Protein AF-A0A950M8M9-F1 (afdb_monomer_lite)

pLDDT: mean 78.22, std 18.94, range [41.22, 97.81]

Structure (mmCIF, N/CA/C/O backbone):
data_AF-A0A950M8M9-F1
#
_entry.id   AF-A0A950M8M9-F1
#
loop_
_atom_site.group_PDB
_atom_site.id
_atom_site.type_symbol
_atom_site.label_atom_id
_atom_site.label_alt_id
_atom_site.label_comp_id
_atom_site.label_asym_id
_atom_site.label_entity_id
_atom_site.label_seq_id
_atom_site.pdbx_PDB_ins_code
_atom_site.Cartn_x
_atom_site.Cartn_y
_atom_site.Cartn_z
_atom_site.occupancy
_atom_site.B_iso_or_equiv
_atom_site.auth_seq_id
_atom_site.auth_comp_id
_atom_site.auth_asym_id
_atom_site.auth_atom_id
_atom_site.pdbx_PDB_model_num
ATOM 1 N N . MET A 1 1 ? 19.172 -40.906 11.859 1.00 45.56 1 MET A N 1
ATOM 2 C CA . MET A 1 1 ? 19.067 -40.895 10.385 1.00 45.56 1 MET A CA 1
ATOM 3 C C . MET A 1 1 ? 17.921 -39.959 10.036 1.00 45.56 1 MET A C 1
ATOM 5 O O . MET A 1 1 ? 16.777 -40.382 10.096 1.00 45.56 1 MET A O 1
ATOM 9 N N . SER A 1 2 ? 18.208 -38.670 9.839 1.00 48.84 2 SER A N 1
ATOM 10 C CA . SER A 1 2 ? 17.174 -37.651 9.613 1.00 48.84 2 SER A CA 1
ATOM 11 C C . SER A 1 2 ? 16.866 -37.535 8.125 1.00 48.84 2 SER A C 1
ATOM 13 O O . SER A 1 2 ? 17.740 -37.209 7.325 1.00 48.84 2 SER A O 1
ATOM 15 N N . ASP A 1 3 ? 15.616 -37.838 7.804 1.00 55.12 3 ASP A N 1
ATOM 16 C CA . ASP A 1 3 ? 14.976 -37.779 6.496 1.00 55.12 3 ASP A CA 1
ATOM 17 C C . ASP A 1 3 ? 14.956 -36.330 5.967 1.00 55.12 3 ASP A C 1
ATOM 19 O O . ASP A 1 3 ? 14.209 -35.478 6.456 1.00 55.12 3 ASP A O 1
ATOM 23 N N . ARG A 1 4 ? 15.836 -36.016 5.005 1.00 55.81 4 ARG A N 1
ATOM 24 C CA . ARG A 1 4 ? 15.798 -34.750 4.257 1.00 55.81 4 ARG A CA 1
ATOM 25 C C . ARG A 1 4 ? 14.745 -34.887 3.162 1.00 55.81 4 ARG A C 1
ATOM 27 O O . ARG A 1 4 ? 15.031 -35.415 2.090 1.00 55.81 4 ARG A O 1
ATOM 34 N N . ARG A 1 5 ? 13.538 -34.377 3.418 1.00 61.66 5 ARG A N 1
ATOM 35 C CA . ARG A 1 5 ? 12.514 -34.238 2.375 1.00 61.66 5 ARG A CA 1
ATOM 36 C C . ARG A 1 5 ? 13.047 -33.347 1.243 1.00 61.66 5 ARG A C 1
ATOM 38 O O . ARG A 1 5 ? 13.555 -32.263 1.535 1.00 61.66 5 ARG A O 1
ATOM 45 N N . PRO A 1 6 ? 12.934 -33.763 -0.027 1.00 54.03 6 PRO A N 1
ATOM 46 C CA . PRO A 1 6 ? 13.354 -32.941 -1.151 1.00 54.03 6 PRO A CA 1
ATOM 47 C C . PRO A 1 6 ? 12.469 -31.694 -1.246 1.00 54.03 6 PRO A C 1
ATOM 49 O O . PRO A 1 6 ? 11.240 -31.780 -1.246 1.00 54.03 6 PRO A O 1
ATOM 52 N N . VAL A 1 7 ? 13.111 -30.528 -1.308 1.00 59.25 7 VAL A N 1
ATOM 53 C CA . VAL A 1 7 ? 12.453 -29.237 -1.535 1.00 59.25 7 VAL A CA 1
ATOM 54 C C . VAL A 1 7 ? 12.008 -29.195 -3.003 1.00 59.25 7 VAL A C 1
ATOM 56 O O . VAL A 1 7 ? 12.830 -29.489 -3.876 1.00 59.25 7 VAL A O 1
ATOM 59 N N . PRO A 1 8 ? 10.738 -28.884 -3.319 1.00 47.56 8 PRO A N 1
ATOM 60 C CA . PRO A 1 8 ? 10.288 -28.813 -4.703 1.00 47.56 8 PRO A CA 1
ATOM 61 C C . PRO A 1 8 ? 11.078 -27.736 -5.453 1.00 47.56 8 PRO A C 1
ATOM 63 O O . PRO A 1 8 ? 11.063 -26.561 -5.090 1.00 47.56 8 PRO A O 1
ATOM 66 N N . ARG A 1 9 ? 11.782 -28.154 -6.508 1.00 51.91 9 ARG A N 1
ATOM 67 C CA . ARG A 1 9 ? 12.525 -27.264 -7.399 1.00 51.91 9 ARG A CA 1
ATOM 68 C C . ARG A 1 9 ? 11.521 -26.494 -8.253 1.00 51.91 9 ARG A C 1
ATOM 70 O O . ARG A 1 9 ? 10.929 -27.061 -9.169 1.00 51.91 9 ARG A O 1
ATOM 77 N N . VAL A 1 10 ? 11.316 -25.217 -7.947 1.00 59.50 10 VAL A N 1
ATOM 78 C CA . VAL A 1 10 ? 10.597 -24.309 -8.846 1.00 59.50 10 VAL A CA 1
ATOM 79 C C . VAL A 1 10 ? 11.513 -24.078 -10.045 1.00 59.50 10 VAL A C 1
ATOM 81 O O . VAL A 1 10 ? 12.556 -23.442 -9.926 1.00 59.50 10 VAL A O 1
ATOM 84 N N . LEU A 1 11 ? 11.177 -24.671 -11.190 1.00 47.56 11 LEU A N 1
ATOM 85 C CA . LEU A 1 11 ? 11.846 -24.348 -12.448 1.00 47.56 11 LEU A CA 1
ATOM 86 C C . LEU A 1 11 ? 11.566 -22.872 -12.776 1.00 47.56 11 LEU A C 1
ATOM 88 O O . LEU A 1 11 ? 10.426 -22.436 -12.566 1.00 47.56 11 LEU A O 1
ATOM 92 N N . PRO A 1 12 ? 12.544 -22.109 -13.303 1.00 47.09 12 PRO A N 1
ATOM 93 C CA . PRO A 1 12 ? 12.271 -20.792 -13.858 1.00 47.09 12 PRO A CA 1
ATOM 94 C C . PRO A 1 12 ? 11.273 -20.986 -14.999 1.00 47.09 12 PRO A C 1
ATOM 96 O O . PRO A 1 12 ? 11.598 -21.489 -16.071 1.00 47.09 12 PRO A O 1
ATOM 99 N N . SER A 1 13 ? 10.012 -20.696 -14.704 1.00 47.84 13 SER A N 1
ATOM 100 C CA . SER A 1 13 ? 8.942 -20.717 -15.686 1.00 47.84 13 SER A CA 1
ATOM 101 C C . SER A 1 13 ? 9.131 -19.455 -16.507 1.00 47.84 13 SER A C 1
ATOM 103 O O . SER A 1 13 ? 9.249 -18.381 -15.915 1.00 47.84 13 SER A O 1
ATOM 105 N N . GLU A 1 14 ? 9.174 -19.560 -17.837 1.00 45.06 14 GLU A N 1
ATOM 106 C CA . GLU A 1 14 ? 9.050 -18.357 -18.659 1.00 45.06 14 GLU A CA 1
ATOM 107 C C . GLU A 1 14 ? 7.823 -17.578 -18.174 1.00 45.06 14 GLU A C 1
ATOM 109 O O . GLU A 1 14 ? 6.815 -18.215 -17.829 1.00 45.06 14 GLU A O 1
ATOM 114 N N . PRO A 1 15 ? 7.909 -16.240 -18.054 1.00 54.56 15 PRO A N 1
ATOM 115 C CA . PRO A 1 15 ? 6.780 -15.446 -17.610 1.00 54.56 15 PRO A CA 1
ATOM 116 C C . PRO A 1 15 ? 5.612 -15.782 -18.530 1.00 54.56 15 PRO A C 1
ATOM 118 O O . PRO A 1 15 ? 5.619 -15.459 -19.717 1.00 54.56 15 PRO A O 1
ATOM 121 N N . ARG A 1 16 ? 4.631 -16.518 -17.991 1.00 56.56 16 ARG A N 1
ATOM 122 C CA . ARG A 1 16 ? 3.410 -16.838 -18.727 1.00 56.56 16 ARG A CA 1
ATOM 123 C C . ARG A 1 16 ? 2.839 -15.503 -19.182 1.00 56.56 16 ARG A C 1
ATOM 125 O O . ARG A 1 16 ? 2.869 -14.554 -18.406 1.00 56.56 16 ARG A O 1
ATOM 132 N N . ALA A 1 17 ? 2.323 -15.418 -20.402 1.00 56.09 17 ALA A N 1
ATOM 133 C CA . ALA A 1 17 ? 1.726 -14.179 -20.904 1.00 56.09 17 ALA A CA 1
ATOM 134 C C . ALA A 1 17 ? 0.683 -13.591 -19.920 1.00 56.09 17 ALA A C 1
ATOM 136 O O . ALA A 1 17 ? 0.549 -12.375 -19.810 1.00 56.09 17 ALA A O 1
ATOM 137 N N . ASP A 1 18 ? 0.038 -14.454 -19.126 1.00 59.06 18 ASP A N 1
ATOM 138 C CA . ASP A 1 18 ? -0.883 -14.095 -18.042 1.00 59.06 18 ASP A CA 1
ATOM 139 C C . ASP A 1 18 ? -0.217 -13.338 -16.875 1.00 59.06 18 ASP A C 1
ATOM 141 O O . ASP A 1 18 ? -0.842 -12.490 -16.243 1.00 59.06 18 ASP A O 1
ATOM 145 N N . ALA A 1 19 ? 1.060 -13.607 -16.584 1.00 66.31 19 ALA A N 1
ATOM 146 C CA . ALA A 1 19 ? 1.814 -12.945 -15.521 1.00 66.31 19 ALA A CA 1
ATOM 147 C C . ALA A 1 19 ? 2.061 -11.460 -15.822 1.00 66.31 19 ALA A C 1
ATOM 149 O O . ALA A 1 19 ? 2.111 -10.663 -14.891 1.00 66.31 19 ALA A O 1
ATOM 150 N N . LEU A 1 20 ? 2.147 -11.075 -17.101 1.00 71.94 20 LEU A N 1
ATOM 151 C CA . LEU A 1 20 ? 2.327 -9.677 -17.515 1.00 71.94 20 LEU A CA 1
ATOM 152 C C . LEU A 1 20 ? 1.118 -8.790 -17.172 1.00 71.94 20 LEU A C 1
ATOM 154 O O . LEU A 1 20 ? 1.238 -7.574 -17.177 1.00 71.94 20 LEU A O 1
ATOM 158 N N . HIS A 1 21 ? -0.034 -9.384 -16.849 1.00 85.12 21 HIS A N 1
ATOM 159 C CA . HIS A 1 21 ? -1.262 -8.670 -16.486 1.00 85.12 21 HIS A CA 1
ATOM 160 C C . HIS A 1 21 ? -1.765 -9.055 -15.091 1.00 85.12 21 HIS A C 1
ATOM 162 O O . HIS A 1 21 ? -2.944 -8.878 -14.780 1.00 85.12 21 HIS A O 1
ATOM 168 N N . ALA A 1 22 ? -0.891 -9.594 -14.237 1.00 88.12 22 ALA A N 1
ATOM 169 C CA . ALA A 1 22 ? -1.270 -10.080 -12.912 1.00 88.12 22 ALA A CA 1
ATOM 170 C C . ALA A 1 22 ? -1.925 -9.002 -12.024 1.00 88.12 22 ALA A C 1
ATOM 172 O O . ALA A 1 22 ? -2.677 -9.343 -11.109 1.00 88.12 22 ALA A O 1
ATOM 173 N N . LEU A 1 23 ? -1.664 -7.718 -12.296 1.00 91.69 23 LEU A N 1
ATOM 174 C CA . LEU A 1 23 ? -2.236 -6.575 -11.582 1.00 91.69 23 LEU A CA 1
ATOM 175 C C . LEU A 1 23 ? -3.214 -5.758 -12.439 1.00 91.69 23 LEU A C 1
ATOM 177 O O . LEU A 1 23 ? -3.586 -4.657 -12.041 1.00 91.69 23 LEU A O 1
ATOM 181 N N . ALA A 1 24 ? -3.669 -6.283 -13.580 1.00 93.94 24 ALA A N 1
ATOM 182 C CA . ALA A 1 24 ? -4.612 -5.583 -14.445 1.00 93.94 24 ALA A CA 1
ATOM 183 C C . ALA A 1 24 ? -5.868 -5.131 -13.679 1.00 93.94 24 ALA A C 1
ATOM 185 O O . ALA A 1 24 ? -6.573 -5.937 -13.066 1.00 93.94 24 ALA A O 1
ATOM 186 N N . GLY A 1 25 ? -6.135 -3.822 -13.718 1.00 93.44 25 GLY A N 1
ATOM 187 C CA . GLY A 1 25 ? -7.275 -3.200 -13.038 1.00 93.44 25 GLY A CA 1
ATOM 188 C C . GLY A 1 25 ? -7.130 -3.071 -11.519 1.00 93.44 25 GLY A C 1
ATOM 189 O O . GLY A 1 25 ? -8.125 -2.796 -10.854 1.00 93.44 25 GLY A O 1
ATOM 190 N N . ARG A 1 26 ? -5.928 -3.285 -10.963 1.00 96.00 26 ARG A N 1
ATOM 191 C CA . ARG A 1 26 ? -5.645 -3.125 -9.529 1.00 96.00 26 ARG A CA 1
ATOM 192 C C . ARG A 1 26 ? -5.020 -1.774 -9.227 1.00 96.00 26 ARG A C 1
ATOM 194 O O . ARG A 1 26 ? -4.101 -1.339 -9.923 1.00 96.00 26 ARG A O 1
ATOM 201 N N . HIS A 1 27 ? -5.470 -1.158 -8.143 1.00 97.00 27 HIS A N 1
ATOM 202 C CA . HIS A 1 27 ? -4.946 0.105 -7.638 1.00 97.00 27 HIS A CA 1
ATOM 203 C C . HIS A 1 27 ? -4.150 -0.127 -6.353 1.00 97.00 27 HIS A C 1
ATOM 205 O O . HIS A 1 27 ? -4.677 -0.638 -5.366 1.00 97.00 27 HIS A O 1
ATOM 211 N N . VAL A 1 28 ? -2.887 0.285 -6.338 1.00 96.12 28 VAL A N 1
ATOM 212 C CA . VAL A 1 28 ? -1.982 0.150 -5.193 1.00 96.12 28 VAL A CA 1
ATOM 213 C C . VAL A 1 28 ? -1.675 1.533 -4.633 1.00 96.12 28 VAL A C 1
ATOM 215 O O . VAL A 1 28 ? -1.193 2.412 -5.348 1.00 96.12 28 VAL A O 1
ATOM 218 N N . ALA A 1 29 ? -1.931 1.740 -3.345 1.00 96.50 29 ALA A N 1
ATOM 219 C CA . ALA A 1 29 ? -1.441 2.922 -2.646 1.00 96.50 29 ALA A CA 1
ATOM 220 C C . ALA A 1 29 ? 0.006 2.699 -2.202 1.00 96.50 29 ALA A C 1
ATOM 222 O O . ALA A 1 29 ? 0.301 1.695 -1.560 1.00 96.50 29 ALA A O 1
ATOM 223 N N . LEU A 1 30 ? 0.889 3.652 -2.482 1.00 95.06 30 LEU A N 1
ATOM 224 C CA . LEU A 1 30 ? 2.276 3.639 -2.031 1.00 95.06 30 LEU A CA 1
ATOM 225 C C . LEU A 1 30 ? 2.504 4.767 -1.024 1.00 95.06 30 LEU A C 1
ATOM 227 O O . LEU A 1 30 ? 2.508 5.940 -1.395 1.00 95.06 30 LEU A O 1
ATOM 231 N N . LEU A 1 31 ? 2.681 4.418 0.250 1.00 94.81 31 LEU A N 1
ATOM 232 C CA . LEU A 1 31 ? 3.002 5.354 1.326 1.00 94.81 31 LEU A CA 1
ATOM 233 C C . LEU A 1 31 ? 4.521 5.529 1.406 1.00 94.81 31 LEU A C 1
ATOM 235 O O . LEU A 1 31 ? 5.210 4.665 1.948 1.00 94.81 31 LEU A O 1
ATOM 239 N N . CYS A 1 32 ? 5.046 6.644 0.899 1.00 91.62 32 CYS A N 1
ATOM 240 C CA . CYS A 1 32 ? 6.486 6.917 0.880 1.00 91.62 32 CYS A CA 1
ATOM 241 C C . CYS A 1 32 ? 6.797 8.381 1.213 1.00 91.62 32 CYS A C 1
ATOM 243 O O . CYS A 1 32 ? 6.056 9.291 0.841 1.00 91.62 32 CYS A O 1
ATOM 245 N N . ALA A 1 33 ? 7.911 8.615 1.912 1.00 88.75 33 ALA A N 1
ATOM 246 C CA . ALA A 1 33 ? 8.382 9.970 2.211 1.00 88.75 33 ALA A CA 1
ATOM 247 C C . ALA A 1 33 ? 9.061 10.639 1.004 1.00 88.75 33 ALA A C 1
ATOM 249 O O . ALA A 1 33 ? 8.913 11.845 0.821 1.00 88.75 33 ALA A O 1
ATOM 250 N N . ASP A 1 34 ? 9.775 9.857 0.189 1.00 88.44 34 ASP A N 1
ATOM 251 C CA . ASP A 1 34 ? 10.488 10.332 -0.995 1.00 88.44 34 ASP A CA 1
ATOM 252 C C . ASP A 1 34 ? 10.051 9.549 -2.240 1.00 88.44 34 ASP A C 1
ATOM 254 O O . ASP A 1 34 ? 10.374 8.376 -2.410 1.00 88.44 34 ASP A O 1
ATOM 258 N N . ALA A 1 35 ? 9.303 10.217 -3.118 1.00 85.88 35 ALA A N 1
ATOM 259 C CA . ALA A 1 35 ? 8.864 9.667 -4.397 1.00 85.88 35 ALA A CA 1
ATOM 260 C C . ALA A 1 35 ? 10.009 9.518 -5.417 1.00 85.88 35 ALA A C 1
ATOM 262 O O . ALA A 1 35 ? 9.881 8.766 -6.386 1.00 85.88 35 ALA A O 1
ATOM 263 N N . ALA A 1 36 ? 11.115 10.247 -5.230 1.00 87.50 36 ALA A N 1
ATOM 264 C CA . ALA A 1 36 ? 12.274 10.195 -6.113 1.00 87.50 36 ALA A CA 1
ATOM 265 C C . ALA A 1 36 ? 13.224 9.032 -5.783 1.00 87.50 36 ALA A C 1
ATOM 267 O O . ALA A 1 36 ? 14.136 8.767 -6.572 1.00 87.50 36 ALA A O 1
ATOM 268 N N . ASP A 1 37 ? 13.000 8.328 -4.667 1.00 86.69 37 ASP A N 1
ATOM 269 C CA . ASP A 1 37 ? 13.782 7.158 -4.277 1.00 86.69 37 ASP A CA 1
ATOM 270 C C . ASP A 1 37 ? 13.813 6.131 -5.435 1.00 86.69 37 ASP A C 1
ATOM 272 O O . ASP A 1 37 ? 12.760 5.706 -5.930 1.00 86.69 37 ASP A O 1
ATOM 276 N N . PRO A 1 38 ? 15.003 5.705 -5.905 1.00 85.62 38 PRO A N 1
ATOM 277 C CA . PRO A 1 38 ? 15.126 4.712 -6.968 1.00 85.62 38 PRO A CA 1
ATOM 278 C C . PRO A 1 38 ? 14.370 3.407 -6.690 1.00 85.62 38 PRO A C 1
ATOM 280 O O . PRO A 1 38 ? 13.899 2.765 -7.628 1.00 85.62 38 PRO A O 1
ATOM 283 N N . ALA A 1 39 ? 14.256 2.994 -5.429 1.00 82.31 39 ALA A N 1
ATOM 284 C CA . ALA A 1 39 ? 13.521 1.801 -5.032 1.00 82.31 39 ALA A CA 1
ATOM 285 C C . ALA A 1 39 ? 12.005 1.992 -5.213 1.00 82.31 39 ALA A C 1
ATOM 287 O O . ALA A 1 39 ? 11.345 1.127 -5.790 1.00 82.31 39 ALA A O 1
ATOM 288 N N . VAL A 1 40 ? 11.481 3.161 -4.823 1.00 88.50 40 VAL A N 1
ATOM 289 C CA . VAL A 1 40 ? 10.089 3.574 -5.081 1.00 88.50 40 VAL A CA 1
ATOM 290 C C . VAL A 1 40 ? 9.802 3.589 -6.577 1.00 88.50 40 VAL A C 1
ATOM 292 O O . VAL A 1 40 ? 8.814 3.006 -7.020 1.00 88.50 40 VAL A O 1
ATOM 295 N N . ARG A 1 41 ? 10.692 4.188 -7.374 1.00 90.38 41 ARG A N 1
ATOM 296 C CA . ARG A 1 41 ? 10.542 4.235 -8.835 1.00 90.38 41 ARG A CA 1
ATOM 297 C C . ARG A 1 41 ? 10.491 2.846 -9.468 1.00 90.38 41 ARG A C 1
ATOM 299 O O . ARG A 1 41 ? 9.601 2.587 -10.269 1.00 90.38 41 ARG A O 1
ATOM 306 N N . ARG A 1 42 ? 11.390 1.938 -9.073 1.00 88.00 42 ARG A N 1
ATOM 307 C CA . ARG A 1 42 ? 11.393 0.551 -9.575 1.00 88.00 42 ARG A CA 1
ATOM 308 C C . ARG A 1 42 ? 10.114 -0.199 -9.217 1.00 88.00 42 ARG A C 1
ATOM 310 O O . ARG A 1 42 ? 9.629 -0.978 -10.028 1.00 88.00 42 ARG A O 1
ATOM 317 N N . LEU A 1 43 ? 9.573 0.019 -8.018 1.00 87.06 43 LEU A N 1
ATOM 318 C CA . LEU A 1 43 ? 8.307 -0.593 -7.620 1.00 87.06 43 LEU A CA 1
ATOM 319 C C . LEU A 1 43 ? 7.145 -0.076 -8.475 1.00 87.06 43 LEU A C 1
ATOM 321 O O . LEU A 1 43 ? 6.324 -0.873 -8.918 1.00 87.06 43 LEU A O 1
ATOM 325 N N . VAL A 1 44 ? 7.094 1.233 -8.733 1.00 92.44 44 VAL A N 1
ATOM 326 C CA . VAL A 1 44 ? 6.079 1.835 -9.613 1.00 92.44 44 VAL A CA 1
ATOM 327 C C . VAL A 1 44 ? 6.163 1.227 -11.009 1.00 92.44 44 VAL A C 1
ATOM 329 O O . VAL A 1 44 ? 5.169 0.696 -11.495 1.00 92.44 44 VAL A O 1
ATOM 332 N N . GLU A 1 45 ? 7.361 1.206 -11.598 1.00 91.88 45 GLU A N 1
ATOM 333 C CA . GLU A 1 45 ? 7.607 0.607 -12.915 1.00 91.88 45 GLU A CA 1
ATOM 334 C C . GLU A 1 45 ? 7.200 -0.878 -12.950 1.00 91.88 45 GLU A C 1
ATOM 336 O O . GLU A 1 45 ? 6.609 -1.336 -13.927 1.00 91.88 45 GLU A O 1
ATOM 341 N N . ALA A 1 46 ? 7.461 -1.632 -11.877 1.00 89.69 46 ALA A N 1
ATOM 342 C CA . ALA A 1 46 ? 7.069 -3.034 -11.778 1.00 89.69 46 ALA A CA 1
ATOM 343 C C . ALA A 1 46 ? 5.545 -3.218 -11.697 1.00 89.69 46 ALA A C 1
ATOM 345 O O . ALA A 1 46 ? 4.999 -4.077 -12.386 1.00 89.69 46 ALA A O 1
ATOM 346 N N . VAL A 1 47 ? 4.844 -2.425 -10.881 1.00 91.88 47 VAL A N 1
ATOM 347 C CA . VAL A 1 47 ? 3.380 -2.515 -10.750 1.00 91.88 47 VAL A CA 1
ATOM 348 C C . VAL A 1 47 ? 2.691 -2.116 -12.055 1.00 91.88 47 VAL A C 1
ATOM 350 O O . VAL A 1 47 ? 1.792 -2.825 -12.510 1.00 91.88 47 VAL A O 1
ATOM 353 N N . GLU A 1 48 ? 3.139 -1.029 -12.683 1.00 93.75 48 GLU A N 1
ATOM 354 C CA . GLU A 1 48 ? 2.622 -0.567 -13.976 1.00 93.75 48 GLU A CA 1
ATOM 355 C C . GLU A 1 48 ? 2.921 -1.571 -15.095 1.00 93.75 48 GLU A C 1
ATOM 357 O O . GLU A 1 48 ? 2.042 -1.885 -15.899 1.00 93.75 48 GLU A O 1
ATOM 362 N N . GLY A 1 49 ? 4.123 -2.156 -15.101 1.00 91.94 49 GLY A N 1
ATOM 363 C CA . GLY A 1 49 ? 4.508 -3.216 -16.034 1.00 91.94 49 GLY A CA 1
ATOM 364 C C . GLY A 1 49 ? 3.678 -4.499 -15.906 1.00 91.94 49 GLY A C 1
ATOM 365 O O . GLY A 1 49 ? 3.622 -5.274 -16.857 1.00 91.94 49 GLY A O 1
ATOM 366 N N . LEU A 1 50 ? 3.007 -4.706 -14.765 1.00 91.81 50 LEU A N 1
ATOM 367 C CA . LEU A 1 50 ? 2.065 -5.806 -14.516 1.00 91.81 50 LEU A CA 1
ATOM 368 C C . LEU A 1 50 ? 0.593 -5.419 -14.779 1.00 91.81 50 LEU A C 1
ATOM 370 O O . LEU A 1 50 ? -0.318 -6.187 -14.447 1.00 91.81 50 LEU A O 1
ATOM 374 N 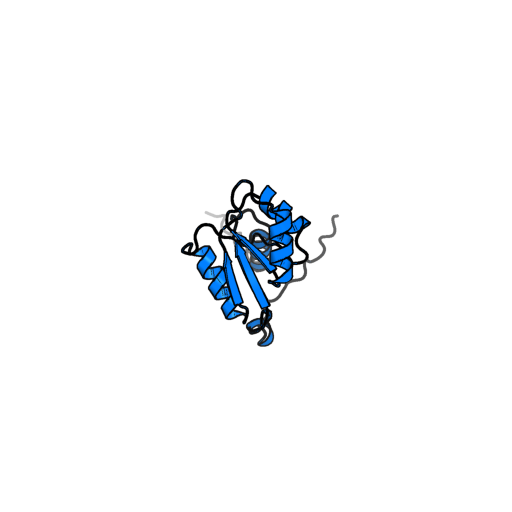N . GLY A 1 51 ? 0.345 -4.227 -15.334 1.00 93.81 51 GLY A N 1
ATOM 375 C CA . GLY A 1 51 ? -0.986 -3.694 -15.646 1.00 93.81 51 GLY A CA 1
ATOM 376 C C . GLY A 1 51 ? -1.709 -3.016 -14.475 1.00 93.81 51 GLY A C 1
ATOM 377 O O . GLY A 1 51 ? -2.892 -2.688 -14.603 1.00 93.81 51 GLY A O 1
ATOM 378 N N . GLY A 1 52 ? -1.030 -2.828 -13.341 1.00 95.12 52 GLY A N 1
ATOM 379 C CA . GLY A 1 52 ? -1.564 -2.136 -12.169 1.00 95.12 52 GLY A CA 1
ATOM 380 C C . GLY A 1 52 ? -1.408 -0.618 -12.242 1.00 95.12 52 GLY A C 1
ATOM 381 O O . GLY A 1 52 ? -0.754 -0.074 -13.128 1.00 95.12 52 GLY A O 1
ATOM 382 N N . GLN A 1 53 ? -2.010 0.076 -11.281 1.00 96.75 53 GLN A N 1
ATOM 383 C CA . GLN A 1 53 ? -1.917 1.528 -11.134 1.00 96.75 53 GLN A CA 1
ATOM 384 C C . GLN A 1 53 ? -1.441 1.886 -9.732 1.00 96.75 53 GLN A C 1
ATOM 386 O O . GLN A 1 53 ? -1.897 1.293 -8.755 1.00 96.75 53 GLN A O 1
ATOM 391 N N . VAL A 1 54 ? -0.554 2.876 -9.623 1.00 96.19 54 VAL A N 1
ATOM 392 C CA . VAL A 1 54 ? 0.010 3.301 -8.337 1.00 96.19 54 VAL A CA 1
ATOM 393 C C . VAL A 1 54 ? -0.418 4.722 -8.000 1.00 96.19 54 VAL A C 1
ATOM 395 O O . VAL A 1 54 ? -0.259 5.640 -8.801 1.00 96.19 54 VAL A O 1
ATOM 398 N N . ALA A 1 55 ? -0.912 4.918 -6.779 1.00 96.56 55 ALA A N 1
ATOM 399 C CA . ALA A 1 55 ? -1.086 6.237 -6.187 1.00 96.56 55 ALA A CA 1
ATOM 400 C C . ALA A 1 55 ? -0.022 6.457 -5.112 1.00 96.56 55 ALA 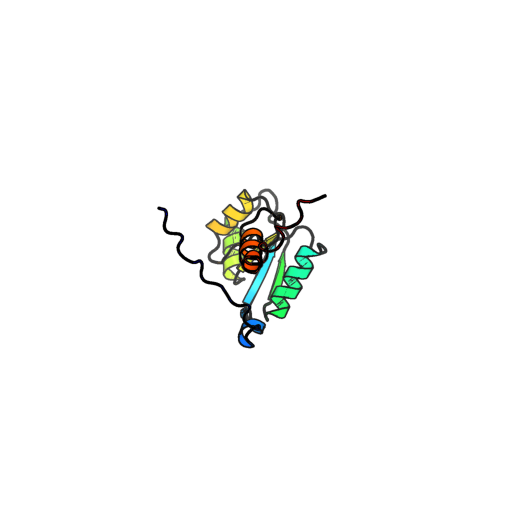A C 1
ATOM 402 O O . ALA A 1 55 ? -0.037 5.809 -4.065 1.00 96.56 55 ALA A O 1
ATOM 403 N N . GLN A 1 56 ? 0.896 7.388 -5.359 1.00 95.00 56 GLN A N 1
ATOM 404 C CA . GLN A 1 56 ? 1.892 7.784 -4.370 1.00 95.00 56 GLN A CA 1
ATOM 405 C C . GLN A 1 56 ? 1.271 8.765 -3.380 1.00 95.00 56 GLN A C 1
ATOM 407 O O . GLN A 1 56 ? 0.739 9.808 -3.765 1.00 95.00 56 GLN A O 1
ATOM 412 N N . LEU A 1 57 ? 1.335 8.425 -2.099 1.00 95.31 57 LEU A N 1
ATOM 413 C CA . LEU A 1 57 ? 0.744 9.193 -1.015 1.00 95.31 57 LEU A CA 1
ATOM 414 C C . LEU A 1 57 ? 1.803 9.455 0.063 1.00 95.31 57 LEU A C 1
ATOM 416 O O . LEU A 1 57 ? 2.656 8.602 0.325 1.00 95.31 57 LEU A O 1
ATOM 420 N N . PRO A 1 58 ? 1.753 10.618 0.732 1.00 93.75 58 PRO A N 1
ATOM 421 C CA . PRO A 1 58 ? 2.659 10.894 1.834 1.00 93.75 58 PRO A CA 1
ATOM 422 C C . PRO A 1 58 ? 2.398 9.934 3.007 1.00 93.75 58 PRO A C 1
ATOM 424 O O . PRO A 1 58 ? 1.267 9.467 3.191 1.00 93.75 58 PRO A O 1
ATOM 427 N N . PRO A 1 59 ? 3.409 9.679 3.856 1.00 92.69 59 PRO A N 1
ATOM 428 C CA . PRO A 1 59 ? 3.224 8.867 5.046 1.00 92.69 59 PRO A CA 1
ATOM 429 C C . PRO A 1 59 ? 2.225 9.527 6.014 1.00 92.69 59 PRO A C 1
ATOM 431 O O . PRO A 1 59 ? 2.049 10.754 5.997 1.00 92.69 59 PRO A O 1
ATOM 434 N N . PRO A 1 60 ? 1.595 8.739 6.907 1.00 93.19 60 PRO A N 1
ATOM 435 C CA . PRO A 1 60 ? 0.737 9.279 7.952 1.00 93.19 60 PRO A CA 1
ATOM 436 C C . PRO A 1 60 ? 1.503 10.296 8.800 1.00 93.19 60 PRO A C 1
ATOM 438 O O . PRO A 1 60 ? 2.629 10.043 9.237 1.00 93.19 60 PRO A O 1
ATOM 441 N N . ARG A 1 61 ? 0.887 11.449 9.059 1.00 91.50 61 ARG A N 1
ATOM 442 C CA . ARG A 1 61 ? 1.505 12.494 9.884 1.00 91.50 61 ARG A CA 1
ATOM 443 C C . ARG A 1 61 ? 1.497 12.093 11.365 1.00 91.50 61 ARG A C 1
ATOM 445 O O . ARG A 1 61 ? 0.579 11.392 11.801 1.00 91.50 61 ARG A O 1
ATOM 452 N N . PRO A 1 62 ? 2.449 12.583 12.179 1.00 86.94 62 PRO A N 1
ATOM 453 C CA . PRO A 1 62 ? 2.388 12.421 13.629 1.00 86.94 62 PRO A CA 1
ATOM 454 C C . PRO A 1 62 ? 1.045 12.909 14.192 1.00 86.94 62 PRO A C 1
ATOM 456 O O . PRO A 1 62 ? 0.565 13.980 13.826 1.00 86.94 62 PRO A O 1
ATOM 459 N N . GLY A 1 63 ? 0.421 12.108 15.059 1.00 87.44 63 GLY A N 1
ATOM 460 C CA . GLY A 1 63 ? -0.895 12.407 15.640 1.00 87.44 63 GLY A CA 1
ATOM 461 C C . GLY A 1 63 ? -2.094 12.146 14.718 1.00 87.44 63 GLY A C 1
ATOM 462 O O . GLY A 1 63 ? -3.236 12.282 15.157 1.00 87.44 63 GLY A O 1
ATOM 463 N N . GLN A 1 64 ? -1.879 11.738 13.463 1.00 91.19 64 GLN A N 1
ATOM 464 C CA . GLN A 1 64 ? -2.967 11.329 12.581 1.00 91.19 64 GLN A CA 1
ATOM 465 C C . GLN A 1 64 ? -3.576 10.000 13.047 1.00 91.19 64 GLN A C 1
ATOM 467 O O . GLN A 1 64 ? -2.883 9.087 13.497 1.00 91.19 64 GLN A O 1
ATOM 472 N N . ARG A 1 65 ? -4.896 9.873 12.895 1.00 94.50 65 ARG A N 1
ATOM 473 C CA . ARG A 1 65 ? -5.633 8.635 13.167 1.00 94.50 65 ARG A CA 1
ATOM 474 C C . ARG A 1 65 ? -5.347 7.580 12.099 1.00 94.50 65 ARG A C 1
ATOM 476 O O . ARG A 1 65 ? -6.033 7.515 11.077 1.00 94.50 65 ARG A O 1
ATOM 483 N N . VAL A 1 66 ? -4.307 6.780 12.334 1.00 95.00 66 VAL A N 1
ATOM 484 C CA . VAL A 1 66 ? -3.841 5.718 11.424 1.00 95.00 66 VAL A CA 1
ATOM 485 C C . VAL A 1 66 ? -4.934 4.675 11.163 1.00 95.00 66 VAL A C 1
ATOM 487 O O . VAL A 1 66 ? -5.056 4.195 10.042 1.00 95.00 66 VAL A O 1
ATOM 490 N N . ASP A 1 67 ? -5.774 4.378 12.157 1.00 94.94 67 ASP A N 1
ATOM 491 C CA . ASP A 1 67 ? -6.926 3.476 12.037 1.00 94.94 67 ASP A CA 1
ATOM 492 C C . ASP A 1 67 ? -7.947 3.972 11.007 1.00 94.94 67 ASP A C 1
ATOM 494 O O . ASP A 1 67 ? -8.406 3.209 10.157 1.00 94.94 67 ASP A O 1
ATOM 498 N N . THR A 1 68 ? -8.288 5.260 11.062 1.00 96.00 68 THR A N 1
ATOM 499 C CA . THR A 1 68 ? -9.216 5.875 10.109 1.00 96.00 68 THR A CA 1
ATOM 500 C C . THR A 1 68 ? -8.607 5.919 8.714 1.00 96.00 68 THR A C 1
ATOM 502 O O . THR A 1 68 ? -9.282 5.570 7.748 1.00 96.00 68 THR A O 1
ATOM 505 N N . LEU A 1 69 ? -7.333 6.309 8.606 1.00 96.56 69 LEU A N 1
ATOM 506 C CA . LEU A 1 69 ? -6.626 6.337 7.327 1.00 96.56 69 LEU A CA 1
ATOM 507 C C . LEU A 1 69 ? -6.599 4.948 6.677 1.00 96.56 69 LEU A C 1
ATOM 509 O O . LEU A 1 69 ? -6.951 4.831 5.510 1.00 96.56 69 LEU A O 1
ATOM 513 N N . ALA A 1 70 ? -6.262 3.900 7.433 1.00 96.69 70 ALA A N 1
ATOM 514 C CA . ALA A 1 70 ? -6.221 2.527 6.932 1.00 96.69 70 ALA A CA 1
ATOM 515 C C . ALA A 1 70 ? -7.563 2.070 6.344 1.00 96.69 70 ALA A C 1
ATOM 517 O O . ALA A 1 70 ? -7.595 1.471 5.273 1.00 96.69 70 ALA A O 1
ATOM 518 N N . ARG A 1 71 ? -8.678 2.394 7.013 1.00 97.00 71 ARG A N 1
ATOM 519 C CA . ARG A 1 71 ? -10.025 2.054 6.525 1.00 97.00 71 ARG A CA 1
ATOM 520 C C . ARG A 1 71 ? -10.371 2.782 5.234 1.00 97.00 71 ARG A C 1
ATOM 522 O O . ARG A 1 71 ? -10.962 2.178 4.350 1.00 97.00 71 ARG A O 1
ATOM 529 N N . VAL A 1 72 ? -10.012 4.062 5.128 1.00 96.88 72 VAL A N 1
ATOM 530 C CA . VAL A 1 72 ? -10.215 4.836 3.894 1.00 96.88 72 VAL A CA 1
ATOM 531 C C . VAL A 1 72 ? -9.375 4.247 2.764 1.00 96.88 72 VAL A C 1
ATOM 533 O O . VAL A 1 72 ? -9.892 4.027 1.675 1.00 96.88 72 VAL A O 1
ATOM 536 N N . LEU A 1 73 ? -8.103 3.935 3.025 1.00 97.38 73 LEU A N 1
ATOM 537 C CA . LEU A 1 73 ? -7.224 3.336 2.023 1.00 97.38 73 LEU A CA 1
ATOM 538 C C . LEU A 1 73 ? -7.770 1.995 1.521 1.00 97.38 73 LEU A C 1
ATOM 540 O O . LEU A 1 73 ? -7.859 1.801 0.315 1.00 97.38 73 LEU A O 1
ATOM 544 N N . GLY A 1 74 ? -8.218 1.110 2.409 1.00 96.31 74 GLY A N 1
ATOM 545 C CA . GLY A 1 74 ? -8.750 -0.192 2.003 1.00 96.31 74 GLY A CA 1
ATOM 546 C C . GLY A 1 74 ? -10.139 -0.169 1.342 1.00 96.31 74 GLY A C 1
ATOM 547 O O . GLY A 1 74 ? -10.613 -1.192 0.850 1.00 96.31 74 GLY A O 1
ATOM 548 N N . GLN A 1 75 ? -10.798 0.992 1.291 1.00 96.88 75 GLN A N 1
ATOM 549 C CA . GLN A 1 75 ? -11.987 1.206 0.457 1.00 96.88 75 GLN A CA 1
ATOM 550 C C . GLN A 1 75 ? -11.648 1.708 -0.951 1.00 96.88 75 GLN A C 1
ATOM 552 O O . GLN A 1 75 ? -12.466 1.561 -1.855 1.00 96.88 75 GLN A O 1
ATOM 557 N N . LEU A 1 76 ? -10.484 2.338 -1.123 1.00 96.88 76 LEU A N 1
ATOM 558 C CA . LEU A 1 76 ? -10.097 3.027 -2.357 1.00 96.88 76 LEU A CA 1
ATOM 559 C C . LEU A 1 76 ? -9.061 2.256 -3.177 1.00 96.88 76 LEU A C 1
ATOM 561 O O . LEU A 1 76 ? -8.965 2.468 -4.382 1.00 96.88 76 LEU A O 1
ATOM 565 N N . TYR A 1 77 ? -8.285 1.392 -2.528 1.00 97.81 77 TYR A N 1
ATOM 566 C CA . TYR A 1 77 ? -7.162 0.679 -3.124 1.00 97.81 77 TYR A CA 1
ATOM 567 C C . TYR A 1 77 ? -7.268 -0.818 -2.847 1.00 97.81 77 TYR A C 1
ATOM 569 O O . TYR A 1 77 ? -7.799 -1.224 -1.816 1.00 97.81 77 TYR A O 1
ATOM 577 N N . ASP A 1 78 ? -6.718 -1.633 -3.744 1.00 96.88 78 ASP A N 1
ATOM 578 C CA . ASP A 1 78 ? -6.644 -3.092 -3.627 1.00 96.88 78 ASP A CA 1
ATOM 579 C C . ASP A 1 78 ? -5.500 -3.564 -2.721 1.00 96.88 78 ASP A C 1
ATOM 581 O O . ASP A 1 78 ? -5.517 -4.697 -2.240 1.00 96.88 78 ASP A O 1
ATOM 585 N N . ALA A 1 79 ? -4.487 -2.720 -2.515 1.00 95.75 79 ALA A N 1
ATOM 586 C CA . ALA A 1 79 ? -3.352 -2.969 -1.635 1.00 95.75 79 ALA A CA 1
ATOM 587 C C . ALA A 1 79 ? -2.703 -1.647 -1.202 1.00 95.75 79 ALA A C 1
ATOM 589 O O . ALA A 1 79 ? -2.832 -0.619 -1.874 1.00 95.75 79 ALA A O 1
ATOM 590 N N . VAL A 1 80 ? -1.970 -1.690 -0.092 1.00 95.88 80 VAL A N 1
ATOM 591 C CA . VAL A 1 80 ? -1.153 -0.578 0.402 1.00 95.88 80 VAL A CA 1
ATOM 592 C C . VAL A 1 80 ? 0.272 -1.075 0.580 1.00 95.88 80 VAL A C 1
ATOM 594 O O . VAL A 1 80 ? 0.479 -2.075 1.255 1.00 95.88 80 VAL A O 1
ATOM 597 N N . ASP A 1 81 ? 1.255 -0.378 0.033 1.00 93.00 81 ASP A N 1
ATOM 598 C CA . ASP A 1 81 ? 2.670 -0.640 0.279 1.00 93.00 81 ASP A CA 1
ATOM 599 C C . ASP A 1 81 ? 3.290 0.526 1.051 1.00 93.00 81 ASP A C 1
ATOM 601 O O . ASP A 1 81 ? 2.986 1.696 0.802 1.00 93.00 81 ASP A O 1
ATOM 605 N N . CYS A 1 82 ? 4.111 0.204 2.042 1.00 91.94 82 CYS A N 1
ATOM 606 C CA . CYS A 1 82 ? 4.729 1.155 2.951 1.00 91.94 82 CYS A CA 1
ATOM 607 C C . CYS A 1 82 ? 6.236 1.184 2.707 1.00 91.94 82 CYS A C 1
ATOM 609 O O . CYS A 1 82 ? 6.896 0.151 2.743 1.00 91.94 82 CYS A O 1
ATOM 611 N N . VAL A 1 83 ? 6.797 2.377 2.520 1.00 88.62 83 VAL A N 1
ATOM 612 C CA . VAL A 1 83 ? 8.227 2.558 2.250 1.00 88.62 83 VAL A CA 1
ATOM 613 C C . VAL A 1 83 ? 8.844 3.439 3.319 1.00 88.62 83 VAL A C 1
ATOM 615 O O . VAL A 1 83 ? 8.495 4.612 3.454 1.00 88.62 83 VAL A O 1
ATOM 618 N N . GLY A 1 84 ? 9.764 2.865 4.095 1.00 84.62 84 GLY A N 1
ATOM 619 C CA . GLY A 1 84 ? 10.474 3.587 5.154 1.00 84.62 84 GLY A CA 1
ATOM 620 C C . GLY A 1 84 ? 9.590 3.990 6.341 1.00 84.62 84 GLY A C 1
ATOM 621 O O . GLY A 1 84 ? 9.971 4.856 7.128 1.00 84.62 84 GLY A O 1
ATOM 622 N N . LEU A 1 85 ? 8.403 3.389 6.489 1.00 88.12 85 LEU A N 1
ATOM 623 C CA . LEU A 1 85 ? 7.532 3.635 7.638 1.00 88.12 85 LEU A CA 1
ATOM 624 C C . LEU A 1 85 ? 7.980 2.797 8.850 1.00 88.12 85 LEU A C 1
ATOM 626 O O . LEU A 1 85 ? 8.412 1.654 8.693 1.00 88.12 85 LEU A O 1
ATOM 630 N N . PRO A 1 86 ? 7.813 3.306 10.087 1.00 88.38 86 PRO A N 1
ATOM 631 C CA . PRO A 1 86 ? 8.061 2.515 11.288 1.00 88.38 86 PRO A CA 1
ATOM 632 C C . PRO A 1 86 ? 7.188 1.256 11.329 1.00 88.38 86 PRO A C 1
ATOM 634 O O . PRO A 1 86 ? 5.980 1.329 11.092 1.00 88.38 86 PRO A O 1
ATOM 637 N N . ALA A 1 87 ? 7.760 0.121 11.739 1.00 86.81 87 ALA A N 1
ATOM 638 C CA . ALA A 1 87 ? 7.051 -1.163 11.796 1.00 86.81 87 ALA A CA 1
ATOM 639 C C . ALA A 1 87 ? 5.756 -1.110 12.631 1.00 86.81 87 ALA A C 1
ATOM 641 O O . ALA A 1 87 ? 4.759 -1.739 12.283 1.00 86.81 87 ALA A O 1
ATOM 642 N N . ALA A 1 88 ? 5.733 -0.314 13.707 1.00 90.19 88 ALA A N 1
ATOM 643 C CA . ALA A 1 88 ? 4.533 -0.106 14.518 1.00 90.19 88 ALA A CA 1
ATOM 644 C C . ALA A 1 88 ? 3.395 0.570 13.727 1.00 90.19 88 ALA A C 1
ATOM 646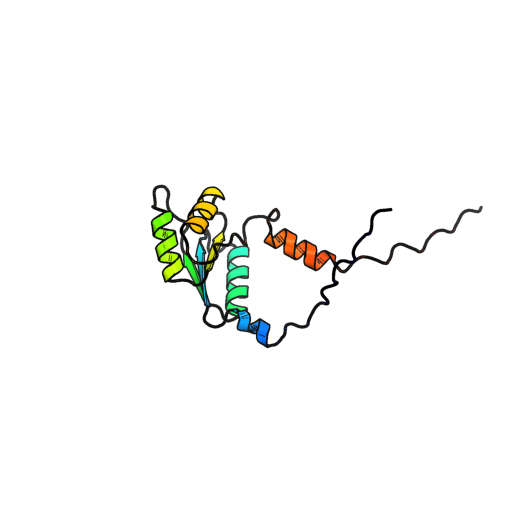 O O . ALA A 1 88 ? 2.229 0.203 13.892 1.00 90.19 88 ALA A O 1
ATOM 647 N N . THR A 1 89 ? 3.734 1.518 12.848 1.00 92.19 89 THR A N 1
ATOM 648 C CA . THR A 1 89 ? 2.788 2.203 11.957 1.00 92.19 89 THR A CA 1
ATOM 649 C C . THR A 1 89 ? 2.258 1.245 10.899 1.00 92.19 89 THR A C 1
ATOM 651 O O . THR A 1 89 ? 1.045 1.158 10.721 1.00 92.19 89 THR A O 1
ATOM 654 N N . VAL A 1 90 ? 3.138 0.472 10.256 1.00 92.75 90 VAL A N 1
ATOM 655 C CA . VAL A 1 90 ? 2.749 -0.547 9.264 1.00 92.75 90 VAL A CA 1
ATOM 656 C C . VAL A 1 90 ? 1.827 -1.592 9.895 1.00 92.75 90 VAL A C 1
ATOM 658 O O . VAL A 1 90 ? 0.763 -1.891 9.359 1.00 92.75 90 VAL A O 1
ATOM 661 N N . ALA A 1 91 ? 2.154 -2.075 11.096 1.00 91.94 91 ALA A N 1
ATOM 662 C CA . ALA A 1 9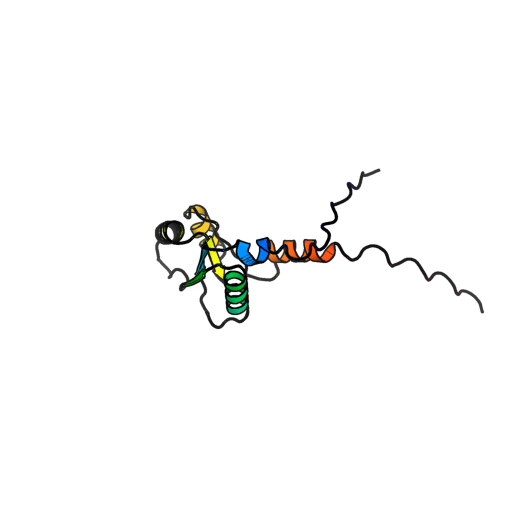1 ? 1.306 -3.012 11.827 1.00 91.94 91 ALA A CA 1
ATOM 663 C C . ALA A 1 91 ? -0.057 -2.406 12.212 1.00 91.94 91 ALA A C 1
ATOM 665 O O . ALA A 1 91 ? -1.063 -3.114 12.232 1.00 91.94 91 ALA A O 1
ATOM 666 N N . ALA A 1 92 ? -0.118 -1.109 12.529 1.00 94.12 92 ALA A N 1
ATOM 667 C CA . ALA A 1 92 ? -1.380 -0.425 12.804 1.00 94.12 92 ALA A CA 1
ATOM 668 C C . ALA A 1 92 ? -2.250 -0.285 11.545 1.00 94.12 92 ALA A C 1
ATOM 670 O O . ALA A 1 92 ? -3.450 -0.548 11.622 1.00 94.12 92 ALA A O 1
ATOM 671 N N . LEU A 1 93 ? -1.645 0.057 10.401 1.00 95.62 93 LEU A N 1
ATOM 672 C CA . LEU A 1 93 ? -2.316 0.069 9.099 1.00 95.62 93 LEU A CA 1
ATOM 673 C C . LEU A 1 93 ? -2.860 -1.326 8.760 1.00 95.62 93 LEU A C 1
ATOM 675 O O . LEU A 1 93 ? -4.047 -1.464 8.474 1.00 95.62 93 LEU A O 1
ATOM 679 N N . ALA A 1 94 ? -2.029 -2.363 8.886 1.00 94.94 94 ALA A N 1
ATOM 680 C CA . ALA A 1 94 ? -2.392 -3.748 8.583 1.00 94.94 94 ALA A CA 1
ATOM 681 C C . ALA A 1 94 ? -3.563 -4.265 9.431 1.00 94.94 94 ALA A C 1
ATOM 683 O O . ALA A 1 94 ? -4.429 -4.966 8.922 1.00 94.94 94 ALA A O 1
ATOM 684 N N . ARG A 1 95 ? -3.622 -3.906 10.721 1.00 96.19 95 ARG A N 1
ATOM 685 C CA . ARG A 1 95 ? -4.724 -4.326 11.606 1.00 96.19 95 ARG A CA 1
ATOM 686 C C . ARG A 1 95 ? -6.064 -3.669 11.275 1.00 96.19 95 ARG A C 1
ATOM 688 O O . ARG A 1 95 ? -7.100 -4.229 11.618 1.00 96.19 95 ARG A O 1
ATOM 695 N N . ALA A 1 96 ? -6.047 -2.460 10.720 1.00 96.56 96 ALA A N 1
ATOM 696 C CA . ALA A 1 96 ? -7.252 -1.661 10.497 1.00 96.56 96 ALA A CA 1
ATOM 697 C C . ALA A 1 96 ? -7.726 -1.660 9.033 1.00 96.56 96 ALA A C 1
ATOM 699 O O . ALA A 1 96 ? -8.881 -1.315 8.780 1.00 96.56 96 ALA A O 1
ATOM 700 N N . SER A 1 97 ? -6.850 -2.030 8.097 1.00 95.69 97 SER A N 1
ATOM 701 C CA . SER A 1 97 ? -7.141 -2.189 6.673 1.00 95.69 97 SER A CA 1
ATOM 702 C C . SER A 1 97 ? -7.822 -3.532 6.388 1.00 95.69 97 SER A C 1
ATOM 704 O O . SER A 1 97 ? -7.520 -4.544 7.015 1.00 95.69 97 SER A O 1
ATOM 706 N N . ASN A 1 98 ? -8.722 -3.549 5.409 1.00 95.56 98 ASN A N 1
ATOM 707 C CA . ASN A 1 98 ? -9.315 -4.758 4.824 1.00 95.56 98 ASN A CA 1
ATOM 708 C C . ASN A 1 98 ? -8.553 -5.254 3.580 1.00 95.56 98 ASN A C 1
ATOM 710 O O . ASN A 1 98 ? -8.940 -6.269 3.006 1.00 95.56 98 ASN A O 1
ATOM 714 N N . VAL A 1 99 ? -7.495 -4.553 3.167 1.00 96.12 99 VAL A N 1
ATOM 715 C CA . VAL A 1 99 ? -6.625 -4.936 2.047 1.00 96.12 99 VAL A CA 1
ATOM 716 C C . VAL A 1 99 ? -5.196 -5.211 2.516 1.00 96.12 99 VAL A C 1
ATOM 718 O O . VAL A 1 99 ? -4.807 -4.703 3.577 1.00 96.12 99 VAL A O 1
ATOM 721 N N . PRO A 1 100 ? -4.398 -5.990 1.757 1.00 94.19 100 PRO A N 1
ATOM 722 C CA . PRO A 1 100 ? -3.014 -6.276 2.107 1.00 94.19 100 PRO A CA 1
ATOM 723 C C . PRO A 1 100 ? -2.211 -4.996 2.342 1.00 94.19 100 PRO A C 1
ATOM 725 O O . PRO A 1 100 ? -2.225 -4.084 1.516 1.00 94.19 100 PRO A O 1
ATOM 728 N N . VAL A 1 101 ? -1.500 -4.956 3.470 1.00 94.31 101 VAL A N 1
ATOM 729 C CA . VAL A 1 101 ? -0.527 -3.909 3.783 1.00 94.31 101 VAL A CA 1
ATOM 730 C C . VAL A 1 101 ? 0.861 -4.529 3.716 1.00 94.31 101 VAL A C 1
ATOM 732 O O . VAL A 1 101 ? 1.200 -5.405 4.513 1.00 94.31 101 VAL A O 1
ATOM 735 N N . LEU A 1 102 ? 1.624 -4.099 2.723 1.00 88.81 102 LEU A N 1
ATOM 736 C CA . LEU A 1 102 ? 2.962 -4.556 2.408 1.00 88.81 102 LEU A CA 1
ATOM 737 C C . LEU A 1 102 ? 3.997 -3.578 2.958 1.00 88.81 102 LEU A C 1
ATOM 739 O O . LEU A 1 102 ? 3.714 -2.422 3.269 1.00 88.81 102 LEU A O 1
ATOM 743 N N . ASP A 1 103 ? 5.205 -4.099 3.085 1.00 83.81 103 ASP A N 1
ATOM 744 C CA . ASP A 1 103 ? 6.396 -3.346 3.447 1.00 83.81 103 ASP A CA 1
ATOM 745 C C . ASP A 1 103 ? 7.518 -3.819 2.515 1.00 83.81 103 ASP A C 1
ATOM 747 O O . ASP A 1 103 ? 8.496 -4.440 2.945 1.00 83.81 103 ASP A O 1
ATOM 751 N N . ALA A 1 104 ? 7.262 -3.707 1.204 1.00 67.56 104 ALA A N 1
ATOM 752 C CA . ALA A 1 104 ? 8.017 -4.427 0.175 1.00 67.56 104 ALA A CA 1
ATOM 753 C C . ALA A 1 104 ? 9.396 -3.812 -0.086 1.00 67.56 104 ALA A C 1
ATOM 755 O O . ALA A 1 104 ? 10.300 -4.510 -0.542 1.00 67.56 104 ALA A O 1
ATOM 756 N N . LEU A 1 105 ? 9.555 -2.521 0.219 1.00 63.75 105 LEU A N 1
ATOM 757 C CA . LEU A 1 105 ? 10.784 -1.759 -0.010 1.00 63.75 105 LEU A CA 1
ATOM 758 C C . LEU A 1 105 ? 11.590 -1.465 1.259 1.00 63.75 105 LEU A C 1
ATOM 760 O O . LEU A 1 105 ? 12.655 -0.857 1.166 1.00 63.75 105 LEU A O 1
ATOM 764 N N . ALA A 1 106 ? 11.129 -1.860 2.446 1.00 56.00 106 ALA A N 1
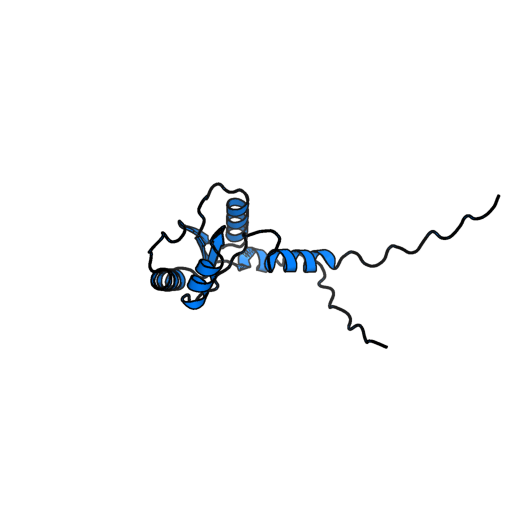ATOM 765 C CA . ALA A 1 106 ? 11.910 -1.613 3.651 1.00 56.00 106 ALA A CA 1
ATOM 766 C C . ALA A 1 106 ? 12.972 -2.696 3.858 1.00 56.00 106 ALA A C 1
ATOM 768 O O . ALA A 1 106 ? 12.613 -3.813 4.191 1.00 56.00 106 ALA A O 1
ATOM 769 N N . ASP A 1 107 ? 14.245 -2.314 3.739 1.00 53.44 107 ASP A N 1
ATOM 770 C CA . ASP A 1 107 ? 15.480 -3.027 4.112 1.00 53.44 107 ASP A CA 1
ATOM 771 C C . ASP A 1 107 ? 15.664 -4.502 3.685 1.00 53.44 107 ASP A C 1
ATOM 773 O O . ASP A 1 107 ? 14.781 -5.353 3.744 1.00 53.44 107 ASP A O 1
ATOM 777 N N . ALA A 1 108 ? 16.912 -4.845 3.345 1.00 50.44 108 ALA A N 1
ATOM 778 C CA . ALA A 1 108 ? 17.347 -6.183 2.919 1.00 50.44 108 ALA A CA 1
ATOM 779 C C . ALA A 1 108 ? 17.055 -7.318 3.933 1.00 50.44 108 ALA A C 1
ATOM 781 O O . ALA A 1 108 ? 17.084 -8.492 3.582 1.00 50.44 108 ALA A O 1
ATOM 782 N N . GLU A 1 109 ? 16.716 -6.992 5.182 1.00 51.72 109 GLU A N 1
ATOM 783 C CA . GLU A 1 109 ? 16.405 -7.945 6.259 1.00 51.72 109 GLU A CA 1
ATOM 784 C C . GLU A 1 109 ? 14.953 -8.467 6.249 1.00 51.72 109 GLU A C 1
ATOM 786 O O . GLU A 1 109 ? 14.479 -9.038 7.240 1.00 51.72 109 GLU A O 1
ATOM 791 N N . ARG A 1 110 ? 14.205 -8.278 5.154 1.00 59.25 110 ARG A N 1
ATOM 792 C CA . ARG A 1 110 ? 12.749 -8.486 5.154 1.00 59.25 110 ARG A CA 1
ATOM 793 C C . ARG A 1 110 ? 12.222 -9.722 4.435 1.00 59.25 110 ARG A C 1
ATOM 795 O O . ARG A 1 110 ? 12.886 -10.271 3.561 1.00 59.25 110 ARG A O 1
ATOM 802 N N . PRO A 1 111 ? 10.999 -10.176 4.797 1.00 60.12 111 PRO A N 1
ATOM 803 C CA . PRO A 1 111 ? 10.426 -11.438 4.331 1.00 60.12 111 PRO A CA 1
ATOM 804 C C . PRO A 1 111 ? 10.365 -11.584 2.812 1.00 60.12 111 PRO A C 1
ATOM 806 O O . PRO A 1 111 ? 10.573 -12.689 2.327 1.00 60.12 111 PRO A O 1
ATOM 809 N N . LEU A 1 112 ? 10.112 -10.498 2.069 1.00 68.38 112 LEU A N 1
ATOM 810 C CA . LEU A 1 112 ? 10.088 -10.547 0.608 1.00 68.38 112 LEU A CA 1
ATOM 811 C C . LEU A 1 112 ? 11.498 -10.684 0.023 1.00 68.38 112 LEU A C 1
ATOM 813 O O . LEU A 1 112 ? 11.697 -11.544 -0.823 1.00 68.38 112 LEU A O 1
ATOM 817 N N . ALA A 1 113 ? 12.481 -9.921 0.514 1.00 67.06 113 ALA A N 1
ATOM 818 C CA . ALA A 1 113 ? 13.882 -10.078 0.116 1.00 67.06 113 ALA A CA 1
ATOM 819 C C . ALA A 1 113 ? 14.394 -11.492 0.439 1.00 67.06 113 ALA A C 1
ATOM 821 O O . ALA A 1 113 ? 14.878 -12.185 -0.447 1.00 67.06 113 ALA A O 1
ATOM 822 N N . ARG A 1 114 ? 14.143 -11.989 1.659 1.00 67.25 114 ARG A N 1
ATOM 823 C CA . ARG A 1 114 ? 14.473 -13.367 2.067 1.00 67.25 114 ARG A CA 1
ATOM 824 C C . ARG A 1 114 ? 13.766 -14.426 1.219 1.00 67.25 114 ARG A C 1
ATOM 826 O O . ARG A 1 114 ? 14.354 -15.462 0.929 1.00 67.25 114 ARG A O 1
ATOM 833 N N . LEU A 1 115 ? 12.508 -14.195 0.838 1.00 68.25 115 LEU A N 1
ATOM 834 C CA . LEU A 1 115 ? 11.772 -15.085 -0.059 1.00 68.25 115 LEU A CA 1
ATOM 835 C C . LEU A 1 115 ? 12.395 -15.085 -1.457 1.00 68.25 115 LEU A C 1
ATOM 837 O O . LEU A 1 115 ? 12.586 -16.154 -2.027 1.00 68.25 115 LEU A O 1
ATOM 841 N N . LEU A 1 116 ? 12.726 -13.913 -1.999 1.00 71.81 116 LEU A N 1
ATOM 842 C CA . LEU A 1 116 ? 13.374 -13.777 -3.302 1.00 71.81 116 LEU A CA 1
ATOM 843 C C . LEU A 1 116 ? 14.759 -14.431 -3.306 1.00 71.81 116 LEU A C 1
ATOM 845 O O . LEU A 1 116 ? 15.049 -15.192 -4.224 1.00 71.81 116 LEU A O 1
ATOM 849 N N . ASP A 1 117 ? 15.560 -14.230 -2.260 1.00 73.44 117 ASP A N 1
ATOM 850 C CA . ASP A 1 117 ? 16.851 -14.899 -2.081 1.00 73.44 117 ASP A CA 1
ATOM 851 C C . ASP A 1 117 ? 16.686 -16.421 -1.987 1.00 73.44 117 ASP A C 1
ATOM 853 O O . ASP A 1 117 ? 17.432 -17.168 -2.617 1.00 73.44 117 ASP A O 1
ATOM 857 N N . ALA A 1 118 ? 15.676 -16.906 -1.256 1.00 76.06 118 ALA A N 1
ATOM 858 C CA . ALA A 1 118 ? 15.377 -18.336 -1.173 1.00 76.06 118 ALA A CA 1
ATOM 859 C C . ALA A 1 118 ? 14.945 -18.925 -2.528 1.00 76.06 118 ALA A C 1
ATOM 861 O O . ALA A 1 118 ? 15.309 -20.057 -2.853 1.00 76.06 118 ALA A O 1
ATOM 862 N N . LEU A 1 119 ? 14.196 -18.164 -3.331 1.00 75.44 119 LEU A N 1
ATOM 863 C CA . LEU A 1 119 ? 13.803 -18.555 -4.687 1.00 75.44 119 LEU A CA 1
ATOM 864 C C . LEU A 1 119 ? 14.996 -18.519 -5.658 1.00 75.44 119 LEU A C 1
ATOM 866 O O . LEU A 1 119 ? 15.133 -19.418 -6.486 1.00 75.44 119 LEU A O 1
ATOM 870 N N . ALA A 1 120 ? 15.884 -17.530 -5.532 1.00 74.50 120 ALA A N 1
ATOM 871 C CA . ALA A 1 120 ? 17.092 -17.394 -6.345 1.00 74.50 120 ALA A CA 1
ATOM 872 C C . ALA A 1 120 ? 18.168 -18.440 -5.987 1.00 74.50 120 ALA A C 1
ATOM 874 O O . ALA A 1 120 ? 18.884 -18.930 -6.862 1.00 74.50 120 ALA A O 1
ATOM 875 N N . GLY A 1 121 ? 18.255 -18.832 -4.714 1.00 56.38 121 GLY A N 1
ATOM 876 C CA . GLY A 1 121 ? 19.229 -19.793 -4.186 1.00 56.38 121 GLY A CA 1
ATOM 877 C C . GLY A 1 121 ? 18.979 -21.262 -4.559 1.00 56.38 121 GLY A C 1
ATOM 878 O O . GLY A 1 121 ? 19.848 -22.101 -4.335 1.00 56.38 121 GLY A O 1
ATOM 879 N N . GLY A 1 122 ? 17.843 -21.604 -5.179 1.00 51.53 122 GLY A N 1
ATOM 880 C CA . GLY A 1 122 ? 17.513 -22.975 -5.614 1.00 51.53 122 GLY A CA 1
ATOM 881 C C . GLY A 1 122 ? 18.295 -23.497 -6.836 1.00 51.53 122 GLY A C 1
ATOM 882 O O . GLY A 1 122 ? 17.994 -24.581 -7.351 1.00 51.53 122 GLY A O 1
ATOM 883 N N . GLY A 1 123 ? 19.274 -22.729 -7.327 1.00 49.41 123 GLY A N 1
ATOM 884 C CA . GLY A 1 123 ? 20.015 -22.980 -8.567 1.00 49.41 123 GLY A CA 1
ATOM 885 C C . GLY A 1 123 ? 21.489 -23.374 -8.421 1.00 49.41 123 GLY A C 1
ATOM 886 O O . GLY A 1 123 ? 22.138 -23.567 -9.444 1.00 49.41 123 GLY A O 1
ATOM 887 N N . ALA A 1 124 ? 22.030 -23.515 -7.208 1.00 47.44 124 ALA A N 1
ATOM 888 C CA . ALA A 1 124 ? 23.447 -23.837 -7.014 1.00 47.44 124 ALA A CA 1
ATOM 889 C C . ALA A 1 124 ? 23.651 -24.955 -5.981 1.00 47.44 124 ALA A C 1
ATOM 891 O O . ALA A 1 124 ? 24.178 -24.729 -4.898 1.00 47.44 124 ALA A O 1
ATOM 892 N N . ASP A 1 125 ? 23.257 -26.180 -6.331 1.00 46.09 125 ASP A N 1
ATOM 893 C CA . ASP A 1 125 ? 23.806 -27.373 -5.685 1.00 46.09 125 ASP A CA 1
ATOM 894 C C . ASP A 1 125 ? 24.192 -28.398 -6.758 1.00 46.09 125 ASP A C 1
ATOM 896 O O . ASP A 1 125 ? 23.361 -28.791 -7.584 1.00 46.09 125 ASP A O 1
ATOM 900 N N . GLY A 1 126 ? 25.476 -28.771 -6.770 1.00 44.47 126 GLY A N 1
ATOM 901 C CA . GLY A 1 126 ? 26.030 -29.798 -7.653 1.00 44.47 126 GLY A CA 1
ATOM 902 C C . GLY A 1 126 ? 27.197 -29.394 -8.564 1.00 44.47 126 GLY A C 1
ATOM 903 O O . GLY A 1 126 ? 27.173 -29.749 -9.737 1.00 44.47 126 GLY A O 1
ATOM 904 N N . ALA A 1 127 ? 28.234 -28.707 -8.065 1.00 48.84 127 ALA A N 1
ATOM 905 C CA . ALA A 1 127 ? 29.553 -28.706 -8.724 1.00 48.84 127 ALA A CA 1
ATOM 906 C C . ALA A 1 127 ? 30.718 -28.379 -7.765 1.00 48.84 127 ALA A C 1
ATOM 908 O O . ALA A 1 127 ? 31.509 -27.477 -8.021 1.00 48.84 127 ALA A O 1
ATOM 909 N N . GLN A 1 128 ? 30.850 -29.121 -6.663 1.00 50.50 128 GLN A N 1
ATOM 910 C CA . GLN A 1 128 ? 32.131 -29.260 -5.954 1.00 50.50 128 GLN A CA 1
ATOM 911 C C . GLN A 1 128 ? 32.377 -30.737 -5.640 1.00 50.50 128 GLN A C 1
ATOM 913 O O . GLN A 1 128 ? 32.348 -31.174 -4.498 1.00 50.50 128 GLN A O 1
ATOM 918 N N . ASP A 1 129 ? 32.608 -31.508 -6.698 1.00 51.25 129 ASP A N 1
ATOM 919 C CA . ASP A 1 129 ? 33.477 -32.677 -6.632 1.00 51.25 129 ASP A CA 1
ATOM 920 C C . ASP A 1 129 ? 34.217 -32.782 -7.966 1.00 51.25 129 ASP A C 1
ATOM 922 O O . ASP A 1 129 ? 33.645 -33.178 -8.983 1.00 51.25 129 ASP A O 1
ATOM 926 N N . ARG A 1 130 ? 35.459 -32.290 -7.976 1.00 46.59 130 ARG A N 1
ATOM 927 C CA . ARG A 1 130 ? 36.568 -32.803 -8.789 1.00 46.59 130 ARG A CA 1
ATOM 928 C C . ARG A 1 130 ? 37.826 -32.004 -8.473 1.00 46.59 130 ARG A C 1
ATOM 930 O O . ARG A 1 130 ? 37.971 -30.865 -8.902 1.00 46.59 130 ARG A O 1
ATOM 937 N N . GLY A 1 131 ? 38.740 -32.629 -7.734 1.00 41.22 131 GLY A N 1
ATOM 938 C CA . GLY A 1 131 ? 40.077 -32.071 -7.547 1.00 41.22 131 GLY A CA 1
ATOM 939 C C . GLY A 1 131 ? 40.957 -32.673 -6.457 1.00 41.22 131 GLY A C 1
ATOM 940 O O . GLY A 1 131 ? 41.907 -32.015 -6.055 1.00 41.22 131 GLY A O 1
ATOM 941 N N . SER A 1 132 ? 40.690 -33.890 -5.971 1.00 48.56 132 SER A N 1
ATOM 942 C CA . SER A 1 132 ? 41.735 -34.679 -5.307 1.00 48.56 132 SER A CA 1
ATOM 943 C C . SER A 1 132 ? 42.711 -35.182 -6.371 1.00 48.56 132 SER A C 1
ATOM 945 O O . SER A 1 132 ? 42.311 -35.933 -7.261 1.00 48.56 132 SER A O 1
ATOM 947 N N . GLY A 1 133 ? 43.976 -34.769 -6.283 1.00 49.69 133 GLY A N 1
ATOM 948 C CA . GLY A 1 133 ? 45.067 -35.399 -7.023 1.00 49.69 133 GLY A CA 1
ATOM 949 C C . GLY A 1 133 ? 46.246 -34.481 -7.322 1.00 49.69 133 GLY A C 1
ATOM 950 O O . GLY A 1 133 ? 46.304 -33.926 -8.410 1.00 49.69 133 GLY A O 1
ATOM 951 N N . ALA A 1 134 ? 47.197 -34.379 -6.387 1.00 44.53 134 ALA A N 1
ATOM 952 C CA . ALA A 1 134 ? 48.639 -34.380 -6.678 1.00 44.53 134 ALA A CA 1
ATOM 953 C C . ALA A 1 134 ? 49.444 -34.290 -5.370 1.00 44.53 134 ALA A C 1
ATOM 955 O O . ALA A 1 134 ? 49.927 -33.236 -4.968 1.00 44.53 134 ALA A O 1
ATOM 956 N N . SER A 1 135 ? 49.593 -35.438 -4.711 1.00 49.06 135 SER A N 1
ATOM 957 C CA . SER A 1 135 ? 50.808 -35.740 -3.956 1.00 49.06 135 SER A CA 1
ATOM 958 C C . SER A 1 135 ? 51.793 -36.403 -4.923 1.00 49.06 135 SER A C 1
ATOM 960 O O . SER A 1 135 ? 51.371 -37.283 -5.673 1.00 49.06 135 SER A O 1
ATOM 962 N N . SER A 1 136 ? 53.065 -35.981 -4.878 1.00 54.72 136 SER A N 1
ATOM 963 C CA . SER A 1 136 ? 54.293 -36.633 -5.386 1.00 54.72 136 SER A CA 1
ATOM 964 C C . SER A 1 136 ? 55.115 -35.726 -6.317 1.00 54.72 136 SER A C 1
ATOM 966 O O . SER A 1 136 ? 54.897 -35.711 -7.527 1.00 54.72 136 SER A O 1
ATOM 968 N N . ARG A 1 137 ? 56.099 -35.003 -5.769 1.00 57.56 137 ARG A N 1
ATOM 969 C CA . ARG A 1 137 ? 57.538 -35.352 -5.776 1.00 57.56 137 ARG A CA 1
ATOM 970 C C . ARG A 1 137 ? 58.363 -34.264 -5.100 1.00 57.56 137 ARG A C 1
ATOM 972 O O . ARG A 1 137 ? 57.998 -33.081 -5.250 1.00 57.56 137 ARG A O 1
#

Secondary structure (DSSP, 8-state):
----PPPP--------GGGGGTTTT-EEEEEES-TT-HHHHHHHHHHHHTT-EEEEEPPPPTT--HHHHHHHHHHH-SEEEEES--HHHHHHHHHH-SS-EE--SS-TTSHHHHHHHHHHGGG--S-----------

Foldseek 3Di:
DDDDDDDDQDDPDDCDPLQQQVAAPFEEEEADQDCPPPLNVVVQVVQVSNNYHYDYDYH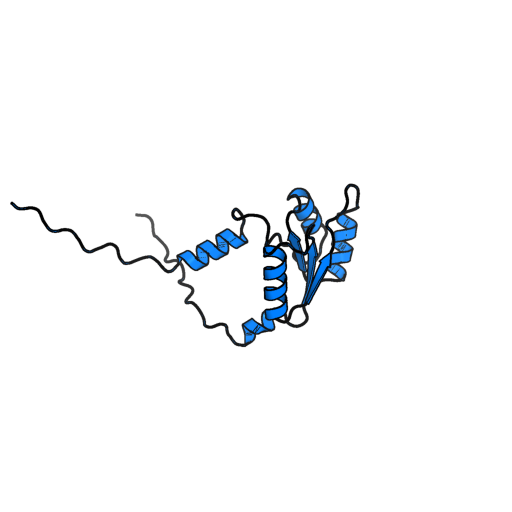ADVPDPLLVVLCVCLVVGQEYEYEPDPPVSLVSSCVNHPHYYHPCHPDCVDPNNVVVCVNVVSPDDDPPDDDPDDDDD

Sequence (137 aa):
MSDRRPVPRVLPSEPRADALHALAGRHVALLCADAADPAVRRLVEAVEGLGGQVAQLPPPRPGQRVDTLARVLGQLYDAVDCVGLPAATVAALARASNVPVLDALADAERPLARLLDALAGGGADGAQDRGSGASSR

Radius of gyration: 21.26 Å; chains: 1; bounding box: 70×53×36 Å